Protein AF-A0A0C3DSM1-F1 (afdb_monomer)

pLDDT: mean 72.55, std 20.5, range [26.92, 94.56]

Foldseek 3Di:
DWDFADAAKWWKAQPVDPPQTWWFDDPPPDPDPPPDDPDDQTFTWRAGPPPDQQGGIWHQDPVQQIGRPHPDDDQDADDDDWFDTRHHPDWHWTWDWAQDPSGIWIFIATPVPRWTFFFPDRDGPTTTTTGHFPPDSDTDSRRTMDIGHDDDD

Structure (mmCIF, N/CA/C/O backbone):
data_AF-A0A0C3DSM1-F1
#
_entry.id   AF-A0A0C3DSM1-F1
#
loop_
_atom_site.group_PDB
_atom_site.id
_atom_site.type_symbol
_atom_site.label_atom_id
_atom_site.label_alt_id
_atom_site.label_comp_id
_atom_site.label_asym_id
_atom_site.label_entity_id
_atom_site.label_seq_id
_atom_site.pdbx_PDB_ins_code
_atom_site.Cartn_x
_atom_site.Cartn_y
_atom_site.Cartn_z
_atom_site.occupancy
_atom_site.B_iso_or_equiv
_atom_site.auth_seq_id
_atom_site.auth_comp_id
_atom_site.auth_asym_id
_atom_site.auth_atom_id
_atom_site.pdbx_PDB_model_num
ATOM 1 N N . MET A 1 1 ? -4.080 -7.832 -15.103 1.00 55.09 1 MET A N 1
ATOM 2 C CA . MET A 1 1 ? -5.014 -8.816 -14.512 1.00 55.09 1 MET A CA 1
ATOM 3 C C . MET A 1 1 ? -5.301 -8.350 -13.092 1.00 55.09 1 MET A C 1
ATOM 5 O O . MET A 1 1 ? -4.346 -7.994 -12.408 1.00 55.09 1 MET A O 1
ATOM 9 N N . GLN A 1 2 ? -6.568 -8.235 -12.684 1.00 61.62 2 GLN A N 1
ATOM 10 C CA . GLN A 1 2 ? -6.896 -8.003 -11.272 1.00 61.62 2 GLN A CA 1
ATOM 11 C C . GLN A 1 2 ? -6.563 -9.291 -10.521 1.00 61.62 2 GLN A C 1
ATOM 13 O O . GLN A 1 2 ? -6.931 -10.370 -10.981 1.00 61.62 2 GLN A O 1
ATOM 18 N N . VAL A 1 3 ? -5.797 -9.172 -9.446 1.00 61.06 3 VAL A N 1
ATOM 19 C CA . VAL A 1 3 ? -5.422 -10.299 -8.593 1.00 61.06 3 VAL A CA 1
ATOM 20 C C . VAL A 1 3 ? -5.826 -9.898 -7.190 1.00 61.06 3 VAL A C 1
ATOM 22 O O . VAL A 1 3 ? -5.668 -8.734 -6.825 1.00 61.06 3 VAL A O 1
ATOM 25 N N . ASP A 1 4 ? -6.370 -10.832 -6.426 1.00 65.50 4 ASP A N 1
ATOM 26 C CA . ASP A 1 4 ? -6.671 -10.558 -5.031 1.00 65.50 4 ASP A CA 1
ATOM 27 C C . ASP A 1 4 ? -5.363 -10.374 -4.250 1.00 65.50 4 ASP A C 1
ATOM 29 O O . ASP A 1 4 ? -4.338 -11.004 -4.531 1.00 65.50 4 ASP A O 1
ATOM 33 N N . ILE A 1 5 ? -5.385 -9.449 -3.292 1.00 67.12 5 ILE A N 1
ATOM 34 C CA . ILE A 1 5 ? -4.303 -9.277 -2.318 1.00 67.12 5 ILE A CA 1
ATOM 35 C C . ILE A 1 5 ? -4.073 -10.634 -1.619 1.00 67.12 5 ILE A C 1
ATOM 37 O O . ILE A 1 5 ? -5.056 -11.340 -1.382 1.00 67.12 5 ILE A O 1
ATOM 41 N N . PRO A 1 6 ? -2.818 -11.030 -1.312 1.00 69.50 6 PRO A N 1
ATOM 42 C CA . PRO A 1 6 ? -2.543 -12.322 -0.689 1.00 69.50 6 PRO A CA 1
ATOM 43 C C . PRO A 1 6 ? -3.438 -12.596 0.524 1.00 69.50 6 PRO A C 1
ATOM 45 O O . PRO A 1 6 ? -3.625 -11.729 1.375 1.00 69.50 6 PRO A O 1
ATOM 48 N N . SER A 1 7 ? -3.973 -13.815 0.604 1.00 69.25 7 SER A N 1
ATOM 49 C CA . SER A 1 7 ? -4.697 -14.291 1.782 1.00 69.25 7 SER A CA 1
ATOM 50 C C . SER A 1 7 ? -3.709 -14.598 2.908 1.00 69.25 7 SER A C 1
ATOM 52 O O . SER A 1 7 ? -2.764 -15.357 2.689 1.00 69.25 7 SER A O 1
ATOM 54 N N . GLY A 1 8 ? -3.950 -14.060 4.103 1.00 76.75 8 GLY A N 1
ATOM 55 C CA . GLY A 1 8 ? -3.058 -14.189 5.259 1.00 76.75 8 GLY A CA 1
ATOM 56 C C . GLY A 1 8 ? -2.227 -12.926 5.512 1.00 76.75 8 GLY A C 1
ATOM 57 O O . GLY A 1 8 ? -2.413 -11.924 4.821 1.00 76.75 8 GLY A O 1
ATOM 58 N N . PRO A 1 9 ? -1.341 -12.944 6.517 1.00 82.38 9 PRO A N 1
ATOM 59 C CA . PRO A 1 9 ? -0.557 -11.778 6.885 1.00 82.38 9 PRO A CA 1
ATOM 60 C C . PRO A 1 9 ? 0.619 -11.547 5.930 1.00 82.38 9 PRO A C 1
ATOM 62 O O . PRO A 1 9 ? 1.314 -12.468 5.498 1.00 82.38 9 PRO A O 1
ATOM 65 N N . PHE A 1 10 ? 0.870 -10.284 5.614 1.00 87.31 10 PHE A N 1
ATOM 66 C CA . PHE A 1 10 ? 1.954 -9.856 4.739 1.00 87.31 10 PHE A CA 1
ATOM 67 C C . PHE A 1 10 ? 2.513 -8.498 5.161 1.00 87.31 10 PHE A C 1
ATOM 69 O O . PHE A 1 10 ? 1.887 -7.719 5.877 1.00 87.31 10 PHE A O 1
ATOM 76 N N . VAL A 1 11 ? 3.710 -8.187 4.677 1.00 90.81 11 VAL A N 1
ATOM 77 C CA . VAL A 1 11 ? 4.314 -6.856 4.766 1.00 90.81 11 VAL A CA 1
ATOM 78 C C . VAL A 1 11 ? 4.179 -6.158 3.419 1.00 90.81 11 VAL A C 1
ATOM 80 O O . VAL A 1 11 ? 4.426 -6.755 2.370 1.00 90.81 11 VAL A O 1
ATOM 83 N N . ILE A 1 12 ? 3.828 -4.874 3.447 1.00 92.50 12 ILE A N 1
ATOM 84 C CA . ILE A 1 12 ? 3.782 -4.024 2.255 1.00 92.50 12 ILE A CA 1
ATOM 85 C C . ILE A 1 12 ? 5.054 -3.175 2.206 1.00 92.50 12 ILE A C 1
ATOM 87 O O . ILE A 1 12 ? 5.382 -2.493 3.177 1.00 92.50 12 ILE A O 1
ATOM 91 N N . THR A 1 13 ? 5.759 -3.154 1.073 1.00 94.38 13 THR A N 1
ATOM 92 C CA . THR A 1 13 ? 6.925 -2.269 0.867 1.00 94.38 13 THR A CA 1
ATOM 93 C C . THR A 1 13 ? 6.793 -1.464 -0.426 1.00 94.38 13 THR A C 1
ATOM 95 O O . THR A 1 13 ? 6.088 -1.894 -1.342 1.00 94.38 13 THR A O 1
ATOM 98 N N . PRO A 1 14 ? 7.465 -0.306 -0.565 1.00 94.56 14 PRO A N 1
ATOM 99 C CA . PRO A 1 14 ? 7.575 0.361 -1.860 1.00 94.56 14 PRO A CA 1
ATOM 100 C C . PRO A 1 14 ? 8.253 -0.552 -2.893 1.00 94.56 14 PRO A C 1
ATOM 102 O O . PRO A 1 14 ? 9.208 -1.252 -2.578 1.00 94.56 14 PRO A O 1
ATOM 105 N N . ALA A 1 15 ? 7.854 -0.502 -4.165 1.00 91.06 15 ALA A N 1
ATOM 106 C CA . ALA A 1 15 ? 8.353 -1.437 -5.186 1.00 91.06 15 ALA A CA 1
ATOM 107 C C . ALA A 1 15 ? 9.883 -1.485 -5.362 1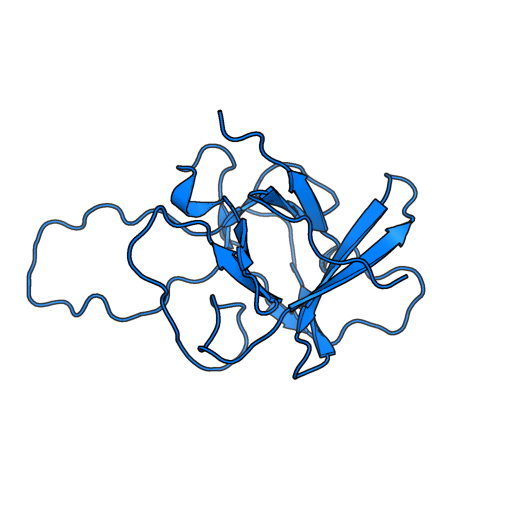.00 91.06 15 ALA A C 1
ATOM 109 O O . ALA A 1 15 ? 10.403 -2.480 -5.878 1.00 91.06 15 ALA A O 1
ATOM 110 N N . ARG A 1 16 ? 10.588 -0.405 -4.996 1.00 86.19 16 ARG A N 1
ATOM 111 C CA . ARG A 1 16 ? 12.037 -0.233 -5.192 1.00 86.19 16 ARG A CA 1
ATOM 112 C C . ARG A 1 16 ? 12.883 -0.560 -3.961 1.00 86.19 16 ARG A C 1
ATOM 114 O O . ARG A 1 16 ? 14.097 -0.661 -4.106 1.00 86.19 16 ARG A O 1
ATOM 121 N N . VAL A 1 17 ? 12.277 -0.704 -2.783 1.00 87.38 17 VAL A N 1
ATOM 122 C CA . VAL A 1 17 ? 12.991 -0.948 -1.522 1.00 87.38 17 VAL A CA 1
ATOM 123 C C . VAL A 1 17 ? 12.226 -1.946 -0.654 1.00 87.38 17 VAL A C 1
ATOM 125 O O . VAL A 1 17 ? 11.000 -1.956 -0.628 1.00 87.38 17 VAL A O 1
ATOM 128 N N . ASN A 1 18 ? 12.947 -2.778 0.093 1.00 85.50 18 ASN A N 1
ATOM 129 C CA . ASN A 1 18 ? 12.331 -3.724 1.035 1.00 85.50 18 ASN A CA 1
ATOM 130 C C . ASN A 1 18 ? 12.202 -3.146 2.458 1.00 85.50 18 ASN A C 1
ATOM 132 O O . ASN A 1 18 ? 11.634 -3.785 3.335 1.00 85.50 18 ASN A O 1
ATOM 136 N N . ASN A 1 19 ? 12.751 -1.952 2.690 1.00 86.56 19 ASN A N 1
ATOM 137 C CA . ASN A 1 19 ? 12.716 -1.211 3.948 1.00 86.56 19 ASN A CA 1
ATOM 138 C C . ASN A 1 19 ? 12.917 0.285 3.612 1.00 86.56 19 ASN A C 1
ATOM 140 O O . ASN A 1 19 ? 13.828 0.565 2.822 1.00 86.56 19 ASN A O 1
ATOM 144 N N . PRO A 1 20 ? 12.121 1.235 4.139 1.00 92.69 20 PRO A N 1
ATOM 145 C CA . PRO A 1 20 ? 11.010 1.085 5.091 1.00 92.69 20 PRO A CA 1
ATOM 146 C C . PRO A 1 20 ? 9.785 0.342 4.543 1.00 92.69 20 PRO A C 1
ATOM 148 O O . PRO A 1 20 ? 9.640 0.144 3.336 1.00 92.69 20 PRO A O 1
ATOM 151 N N . VAL A 1 21 ? 8.917 -0.094 5.455 1.00 93.31 21 VAL A N 1
ATOM 152 C CA . VAL A 1 21 ? 7.678 -0.838 5.178 1.00 93.31 21 VAL A CA 1
ATOM 153 C C . VAL A 1 21 ? 6.468 0.043 5.458 1.00 93.31 21 VAL A C 1
ATOM 155 O O . VAL A 1 21 ? 6.549 0.960 6.268 1.00 93.31 21 VAL A O 1
ATOM 158 N N . VAL A 1 22 ? 5.333 -0.215 4.819 1.00 90.44 22 VAL A N 1
ATOM 159 C CA . VAL A 1 22 ? 4.099 0.510 5.128 1.00 90.44 22 VAL A CA 1
ATOM 160 C C . VAL A 1 22 ? 3.521 -0.035 6.431 1.00 90.44 22 VAL A C 1
ATOM 1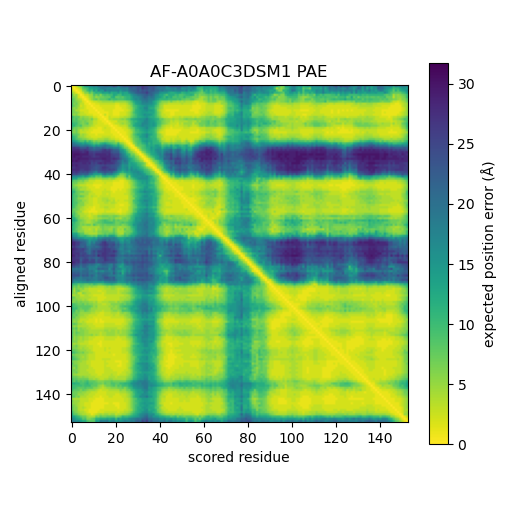62 O O . VAL A 1 22 ? 3.323 -1.238 6.576 1.00 90.44 22 VAL A O 1
ATOM 165 N N . GLY A 1 23 ? 3.255 0.845 7.388 1.00 87.38 23 GLY A N 1
ATOM 166 C CA . GLY A 1 23 ? 2.778 0.479 8.714 1.00 87.38 23 GLY A CA 1
ATOM 167 C C . GLY A 1 23 ? 2.442 1.710 9.546 1.00 87.38 23 GLY A C 1
ATOM 168 O O . GLY A 1 23 ? 2.021 2.739 9.018 1.00 87.38 23 GLY A O 1
ATOM 169 N N . MET A 1 24 ? 2.617 1.613 10.861 1.00 81.31 24 MET A N 1
ATOM 170 C CA . MET A 1 24 ? 2.275 2.665 11.819 1.00 81.31 24 MET A CA 1
ATOM 171 C C . MET A 1 24 ? 3.348 2.789 12.900 1.00 81.31 24 MET A C 1
ATOM 173 O O . MET A 1 24 ? 3.991 1.817 13.279 1.00 81.31 24 MET A O 1
ATOM 177 N N . THR A 1 25 ? 3.553 3.982 13.457 1.00 76.81 25 THR A N 1
ATOM 178 C CA . THR A 1 25 ? 4.466 4.105 14.604 1.00 76.81 25 THR A CA 1
ATOM 179 C C . THR A 1 25 ? 3.835 3.483 15.854 1.00 76.81 25 THR A C 1
ATOM 181 O O . THR A 1 25 ? 2.690 3.838 16.183 1.00 76.81 25 THR A O 1
ATOM 184 N N . PRO A 1 26 ? 4.568 2.632 16.605 1.00 65.75 26 PRO A N 1
ATOM 185 C CA . PRO A 1 26 ? 4.103 2.043 17.850 1.00 65.75 26 PRO A CA 1
ATOM 186 C C . PRO A 1 26 ? 3.500 3.088 18.780 1.00 65.75 26 PRO A C 1
ATOM 188 O O . PRO A 1 26 ? 3.958 4.231 18.876 1.00 65.75 26 PRO A O 1
ATOM 191 N N . LEU A 1 27 ? 2.445 2.708 19.494 1.00 60.22 27 LEU A N 1
ATOM 192 C CA . LEU A 1 27 ? 2.072 3.432 20.699 1.00 60.22 27 LEU A CA 1
ATOM 193 C C . LEU A 1 27 ? 3.197 3.195 21.709 1.00 60.22 27 LEU A C 1
ATOM 195 O O . LEU A 1 27 ? 3.232 2.168 22.381 1.00 60.22 27 LEU A O 1
ATOM 199 N N . LEU A 1 28 ? 4.137 4.139 21.818 1.00 47.44 28 LEU A N 1
ATOM 200 C CA . LEU A 1 28 ? 4.844 4.295 23.083 1.00 47.44 28 LEU A CA 1
ATOM 201 C C . LEU A 1 28 ? 3.732 4.487 24.112 1.00 47.44 28 LEU A C 1
ATOM 203 O O . LEU A 1 28 ? 2.904 5.378 23.922 1.00 47.44 28 LEU A O 1
ATOM 207 N N . ARG A 1 29 ? 3.652 3.627 25.135 1.00 42.28 29 ARG A N 1
ATOM 208 C CA . ARG A 1 29 ? 2.763 3.868 26.276 1.00 42.28 29 ARG A CA 1
ATOM 209 C C . ARG A 1 29 ? 3.145 5.235 26.841 1.00 42.28 29 ARG A C 1
ATOM 211 O O . ARG A 1 29 ? 4.079 5.342 27.634 1.00 42.28 29 ARG A O 1
ATOM 218 N N . ALA A 1 30 ? 2.469 6.288 26.388 1.00 37.03 30 ALA A N 1
ATOM 219 C CA . ALA A 1 30 ? 2.491 7.567 27.055 1.00 37.03 30 ALA A CA 1
ATOM 220 C C . ALA A 1 30 ? 2.030 7.263 28.478 1.00 37.03 30 ALA A C 1
ATOM 222 O O . ALA A 1 30 ? 1.044 6.548 28.677 1.00 37.03 30 ALA A O 1
ATOM 223 N N . ARG A 1 31 ? 2.824 7.695 29.462 1.00 35.12 31 ARG A N 1
ATOM 224 C CA . ARG A 1 31 ? 2.472 7.578 30.877 1.00 35.12 31 ARG A CA 1
ATOM 225 C C . ARG A 1 31 ? 1.009 7.977 31.033 1.00 35.12 31 ARG A C 1
ATOM 227 O O . ARG A 1 31 ? 0.616 9.004 30.489 1.00 35.12 31 ARG A O 1
ATOM 234 N N . GLN A 1 32 ? 0.245 7.135 31.724 1.00 34.53 32 GLN A N 1
ATOM 235 C CA . GLN A 1 32 ? -1.154 7.354 32.074 1.00 34.53 32 GLN A CA 1
ATOM 236 C C . GLN A 1 32 ? -1.370 8.796 32.555 1.00 34.53 32 GLN A C 1
ATOM 238 O O . GLN A 1 32 ? -1.143 9.099 33.718 1.00 34.53 32 GLN A O 1
ATOM 243 N N . ASN A 1 33 ? -1.818 9.667 31.659 1.00 34.19 33 ASN A N 1
ATOM 244 C CA . ASN A 1 33 ? -2.618 10.826 32.005 1.00 34.19 33 ASN A CA 1
ATOM 245 C C . ASN A 1 33 ? -3.976 10.522 31.386 1.00 34.19 33 ASN A C 1
ATOM 247 O O . ASN A 1 33 ? -4.166 10.631 30.178 1.00 34.19 33 ASN A O 1
ATOM 251 N N . SER A 1 34 ? -4.876 10.033 32.230 1.00 39.22 34 SER A N 1
ATOM 252 C CA . SER A 1 34 ? -6.205 9.492 31.929 1.00 39.22 34 SER A CA 1
ATOM 253 C C . SER A 1 34 ? -7.203 10.487 31.317 1.00 39.22 34 SER A C 1
ATOM 255 O O . SER A 1 34 ? -8.367 10.136 31.172 1.00 39.22 34 SER A O 1
ATOM 257 N N . ASP A 1 35 ? -6.758 11.682 30.922 1.00 38.97 35 ASP A N 1
ATOM 258 C CA . ASP A 1 35 ? -7.617 12.769 30.435 1.00 38.97 35 ASP A CA 1
ATOM 259 C C . ASP A 1 35 ? -7.346 13.163 28.974 1.00 38.97 35 ASP A C 1
ATOM 261 O O . ASP A 1 35 ? -7.984 14.075 28.450 1.00 38.97 35 ASP A O 1
ATOM 265 N N . GLN A 1 36 ? -6.421 12.489 28.281 1.00 34.75 36 GLN A N 1
ATOM 266 C CA . GLN A 1 36 ? -6.349 12.597 26.825 1.00 34.75 36 GLN A CA 1
ATOM 267 C C . GLN A 1 36 ? -7.230 11.512 26.210 1.00 34.75 36 GLN A C 1
ATOM 269 O O . GLN A 1 36 ? -6.924 10.329 26.385 1.00 34.75 36 GLN A O 1
ATOM 274 N N . PRO A 1 37 ? -8.304 11.865 25.478 1.00 34.59 37 PRO A N 1
ATOM 275 C CA . PRO A 1 37 ? -8.982 10.867 24.674 1.00 34.59 37 PRO A CA 1
ATOM 276 C C . PRO A 1 37 ? -7.931 10.249 23.744 1.00 34.59 37 PRO A C 1
ATOM 278 O O . PRO A 1 37 ? -7.164 10.976 23.110 1.00 34.59 37 PRO A O 1
ATOM 281 N N . LEU A 1 38 ? -7.885 8.916 23.658 1.00 40.50 38 LEU A N 1
ATOM 282 C CA . LEU A 1 38 ? -7.063 8.139 22.710 1.00 40.50 38 LEU A CA 1
ATOM 283 C C . LEU A 1 38 ? -7.490 8.383 21.237 1.00 40.50 38 LEU A C 1
ATOM 285 O O . LEU A 1 38 ? -7.360 7.520 20.376 1.00 40.50 38 LEU A O 1
ATOM 289 N N . ALA A 1 39 ? -8.029 9.565 20.946 1.00 36.44 39 ALA A N 1
ATOM 290 C CA . ALA A 1 39 ? -8.744 9.937 19.746 1.00 36.44 39 ALA A CA 1
ATOM 291 C C . ALA A 1 39 ? -7.839 10.739 18.809 1.00 36.44 39 ALA A C 1
ATOM 293 O O . ALA A 1 39 ? -7.751 11.960 18.903 1.00 36.44 39 ALA A O 1
ATOM 294 N N . GLN A 1 40 ? -7.186 10.028 17.893 1.00 40.91 40 GLN A N 1
ATOM 295 C CA . GLN A 1 40 ? -6.937 10.458 16.514 1.00 40.91 40 GLN A CA 1
ATOM 296 C C . GLN A 1 40 ? -6.291 9.284 15.775 1.00 40.91 40 GLN A C 1
ATOM 298 O O . GLN A 1 40 ? -5.225 8.815 16.177 1.00 40.91 40 GLN A O 1
ATOM 303 N N . GLY A 1 41 ? -6.947 8.795 14.716 1.00 50.47 41 GLY A N 1
ATOM 304 C CA . GLY A 1 41 ? -6.433 7.718 13.871 1.00 50.47 41 GLY A CA 1
ATOM 305 C C . GLY A 1 41 ? -4.987 8.001 13.473 1.00 50.47 41 GLY A C 1
ATOM 306 O O . GLY A 1 41 ? -4.675 9.037 12.879 1.00 50.47 41 GLY A O 1
ATOM 307 N N . LYS A 1 42 ? -4.074 7.116 13.872 1.00 58.12 42 LYS A N 1
ATOM 308 C CA 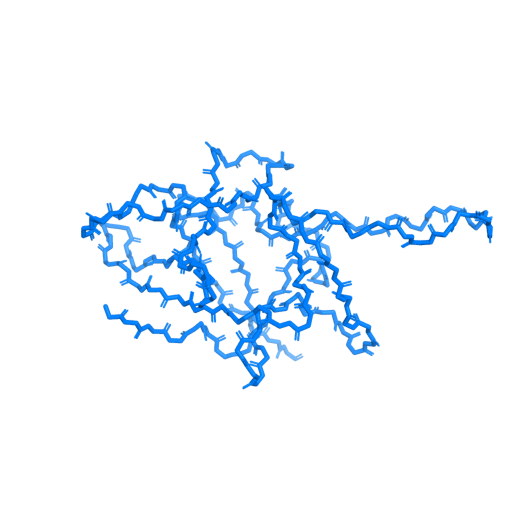. LYS A 1 42 ? -2.658 7.276 13.548 1.00 58.12 42 LYS A CA 1
ATOM 309 C C . LYS A 1 42 ? -2.476 7.112 12.035 1.00 58.12 42 LYS A C 1
ATOM 311 O O . LYS A 1 42 ? -3.067 6.202 11.456 1.00 58.12 42 LYS A O 1
ATOM 316 N N . PRO A 1 43 ? -1.682 7.973 11.384 1.00 68.38 43 PRO A N 1
ATOM 317 C CA . PRO A 1 43 ? -1.484 7.874 9.948 1.00 68.38 43 PRO A CA 1
ATOM 318 C C . PRO A 1 43 ? -0.719 6.596 9.599 1.00 68.38 43 PRO A C 1
ATOM 320 O O . PRO A 1 43 ? 0.241 6.231 10.286 1.00 68.38 43 PRO A O 1
ATOM 323 N N . VAL A 1 44 ? -1.122 5.952 8.503 1.00 80.19 44 VAL A N 1
ATOM 324 C CA . VAL A 1 44 ? -0.291 4.945 7.842 1.00 80.19 44 VAL A CA 1
ATOM 325 C C . VAL A 1 44 ? 0.913 5.658 7.237 1.00 80.19 44 VAL A C 1
ATOM 327 O O . VAL A 1 44 ? 0.772 6.705 6.604 1.00 80.19 44 VAL A O 1
ATOM 330 N N . GLN A 1 45 ? 2.105 5.110 7.435 1.00 88.38 45 GLN A N 1
ATOM 331 C CA . GLN A 1 45 ? 3.348 5.686 6.937 1.00 88.38 45 GLN A CA 1
ATOM 332 C C . GLN A 1 45 ? 4.420 4.628 6.713 1.00 88.38 45 GLN A C 1
ATOM 334 O O . GLN A 1 45 ? 4.289 3.482 7.139 1.00 88.38 45 GLN A O 1
ATOM 339 N N . LEU A 1 46 ? 5.502 5.027 6.058 1.00 90.69 46 LEU A N 1
ATOM 340 C CA . LEU A 1 46 ? 6.717 4.241 5.982 1.00 90.69 46 LEU A CA 1
ATOM 341 C C . LEU A 1 46 ? 7.384 4.191 7.359 1.00 90.69 46 LEU A C 1
ATOM 343 O O . LEU A 1 46 ? 7.722 5.221 7.937 1.00 90.69 46 LEU A O 1
ATOM 347 N N . VAL A 1 47 ? 7.552 2.990 7.897 1.00 90.12 47 VAL A N 1
ATOM 348 C CA . VAL A 1 47 ? 8.171 2.722 9.195 1.00 90.12 47 VAL A CA 1
ATOM 349 C C . VAL A 1 47 ? 9.336 1.746 9.044 1.00 90.12 47 VAL A C 1
ATOM 351 O O . VAL A 1 47 ? 9.365 0.967 8.087 1.00 90.12 47 VAL A O 1
ATOM 354 N N . PRO A 1 48 ? 10.294 1.741 9.983 1.00 91.94 48 PRO A N 1
ATOM 355 C CA . PRO A 1 48 ? 11.346 0.739 10.006 1.00 91.94 48 PRO A CA 1
ATOM 356 C C . PRO A 1 48 ? 10.797 -0.691 9.995 1.00 91.94 48 PRO A C 1
ATOM 358 O O . PRO A 1 48 ? 9.957 -1.073 10.811 1.00 91.94 48 PRO A O 1
ATOM 361 N N . GLY A 1 49 ? 11.351 -1.531 9.126 1.00 87.12 49 GLY A N 1
ATOM 362 C CA . GLY A 1 49 ? 11.039 -2.957 9.024 1.00 87.12 49 GLY A CA 1
ATOM 363 C C . GLY A 1 49 ? 11.496 -3.800 10.219 1.00 87.12 49 GLY A C 1
ATOM 364 O O . GLY A 1 49 ? 11.434 -5.020 10.146 1.00 87.12 49 GLY A O 1
ATOM 365 N N . ASN A 1 50 ? 11.965 -3.189 11.313 1.00 88.38 50 ASN A N 1
ATOM 366 C CA . ASN A 1 50 ? 12.221 -3.828 12.610 1.00 88.38 50 ASN A CA 1
ATOM 367 C C . ASN A 1 50 ? 11.204 -3.415 13.694 1.00 88.38 50 ASN A C 1
ATOM 369 O O . ASN A 1 50 ? 11.339 -3.832 14.842 1.00 88.38 50 ASN A O 1
ATOM 373 N N . TYR A 1 51 ? 10.198 -2.602 13.353 1.00 84.00 51 TYR A N 1
ATOM 374 C CA . TYR A 1 51 ? 9.103 -2.284 14.268 1.00 84.00 51 TYR A CA 1
ATOM 375 C C . TYR A 1 51 ? 8.274 -3.532 14.605 1.00 84.00 51 TYR A C 1
ATOM 377 O O . TYR A 1 51 ? 8.255 -4.468 13.807 1.00 84.00 51 TYR A O 1
ATOM 385 N N . PRO A 1 52 ? 7.584 -3.569 15.760 1.00 79.94 52 PRO A N 1
ATOM 386 C CA . PRO A 1 52 ? 6.761 -4.708 16.152 1.00 79.94 52 PRO A CA 1
ATOM 387 C C . PRO A 1 52 ? 5.752 -5.121 15.079 1.00 79.94 52 PRO A C 1
ATOM 389 O O . PRO A 1 52 ? 5.179 -4.276 14.393 1.00 79.94 52 PRO A O 1
ATOM 392 N N . GLU A 1 53 ? 5.484 -6.417 14.973 1.00 79.06 53 GLU A N 1
ATOM 393 C CA . GLU A 1 53 ? 4.628 -7.003 13.934 1.00 79.06 53 GLU A CA 1
ATOM 394 C C . GLU A 1 53 ? 3.236 -6.376 13.845 1.00 79.06 53 GLU A C 1
ATOM 396 O O . GLU A 1 53 ? 2.815 -5.994 12.756 1.00 79.06 53 GLU A O 1
ATOM 401 N N . TYR A 1 54 ? 2.589 -6.128 14.986 1.00 74.06 54 TYR A N 1
ATOM 402 C CA . TYR A 1 54 ? 1.269 -5.486 15.065 1.00 74.06 54 TYR A CA 1
ATOM 403 C C . TYR A 1 54 ? 1.214 -4.068 1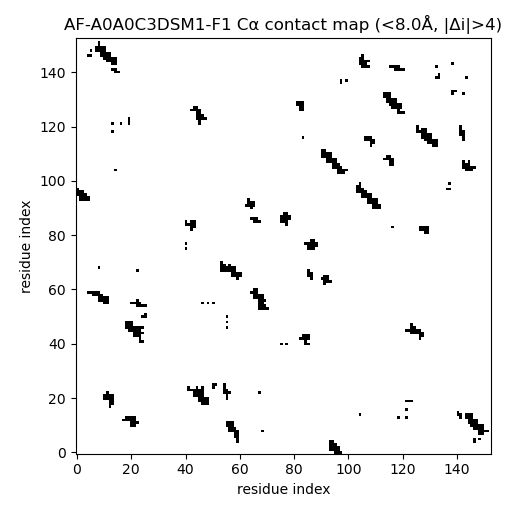4.469 1.00 74.06 54 TYR A C 1
ATOM 405 O O . TYR A 1 54 ? 0.145 -3.474 14.383 1.00 74.06 54 TYR A O 1
ATOM 413 N N . THR A 1 55 ? 2.362 -3.485 14.114 1.00 76.31 55 THR A N 1
ATOM 414 C CA . THR A 1 55 ? 2.449 -2.167 13.479 1.00 76.31 55 THR A CA 1
ATOM 415 C C . THR A 1 55 ? 2.719 -2.208 11.978 1.00 76.31 55 THR A C 1
ATOM 417 O O . THR A 1 55 ? 2.698 -1.159 11.338 1.00 76.31 55 THR A O 1
ATOM 420 N N . ARG A 1 56 ? 3.006 -3.384 11.412 1.00 83.62 56 ARG A N 1
ATOM 421 C CA . ARG A 1 56 ? 3.527 -3.536 10.040 1.00 83.62 56 ARG A CA 1
ATOM 422 C C . ARG A 1 56 ? 2.977 -4.739 9.273 1.00 83.62 56 ARG A C 1
ATOM 424 O O . ARG A 1 56 ? 3.204 -4.819 8.069 1.00 83.62 56 ARG A O 1
ATOM 431 N N . LEU A 1 57 ? 2.348 -5.691 9.962 1.00 83.56 57 LEU A N 1
ATOM 432 C CA . LEU A 1 57 ? 1.683 -6.821 9.330 1.00 83.56 57 LEU A CA 1
ATOM 433 C C . LEU A 1 57 ? 0.292 -6.390 8.896 1.00 83.56 57 LEU A C 1
ATOM 435 O O . LEU A 1 57 ? -0.465 -5.825 9.678 1.00 83.56 57 LEU A O 1
ATOM 439 N N . TRP A 1 58 ? -0.020 -6.670 7.646 1.00 84.06 58 TRP A N 1
ATOM 440 C CA . TRP A 1 58 ? -1.290 -6.393 7.005 1.00 84.06 58 TRP A CA 1
ATOM 441 C C . TRP A 1 58 ? -1.984 -7.699 6.689 1.00 84.06 58 TRP A C 1
ATOM 443 O O . TRP A 1 58 ? -1.326 -8.683 6.375 1.00 84.06 58 TRP A O 1
ATOM 453 N N . GLU A 1 59 ? -3.301 -7.690 6.736 1.00 77.88 59 GLU A N 1
ATOM 454 C CA . GLU A 1 59 ? -4.144 -8.792 6.310 1.00 77.88 59 GLU A CA 1
ATOM 455 C C . GLU A 1 59 ? -5.309 -8.249 5.485 1.00 77.88 59 GLU A C 1
ATOM 457 O O . GLU A 1 59 ? -5.760 -7.115 5.668 1.00 77.88 59 GLU A O 1
ATOM 462 N N . LEU A 1 60 ? -5.786 -9.060 4.545 1.00 72.12 60 LEU A N 1
ATOM 463 C CA . LEU A 1 60 ? -7.052 -8.803 3.879 1.00 72.12 60 LEU A CA 1
ATOM 464 C C . LEU A 1 60 ? -8.138 -9.565 4.634 1.00 72.12 60 LEU A C 1
ATOM 466 O O . LEU A 1 60 ? -8.079 -10.792 4.744 1.00 72.12 60 LEU A O 1
ATOM 470 N N . THR A 1 61 ? -9.124 -8.849 5.157 1.00 69.94 61 THR A N 1
ATOM 471 C CA . THR A 1 61 ? -10.289 -9.462 5.796 1.00 69.94 61 THR A CA 1
ATOM 472 C C . THR A 1 61 ? -11.178 -10.144 4.753 1.00 69.94 61 THR A C 1
ATOM 474 O O . THR A 1 61 ? -11.069 -9.926 3.544 1.00 69.94 61 THR A O 1
ATOM 477 N N . THR A 1 62 ? -12.094 -10.993 5.221 1.00 65.31 62 THR A N 1
ATOM 478 C CA . THR A 1 62 ? -13.006 -11.763 4.355 1.00 65.31 62 THR A CA 1
ATOM 479 C C . THR A 1 62 ? -13.941 -10.898 3.505 1.00 65.31 62 THR A C 1
ATOM 481 O O . THR A 1 62 ? -14.398 -11.352 2.460 1.00 65.31 62 THR A O 1
ATOM 484 N N . ASP A 1 63 ? -14.199 -9.656 3.917 1.00 63.41 63 ASP A N 1
ATOM 485 C CA . ASP A 1 63 ? -14.987 -8.661 3.183 1.00 63.41 63 ASP A CA 1
ATOM 486 C C . ASP A 1 63 ? -14.150 -7.800 2.212 1.00 63.41 63 ASP A C 1
ATOM 488 O O . ASP A 1 63 ? -14.684 -6.900 1.572 1.00 63.41 63 ASP A O 1
ATOM 492 N N . GLY A 1 64 ? -12.850 -8.081 2.053 1.00 64.50 64 GLY A N 1
ATOM 493 C CA . GLY A 1 64 ? -11.972 -7.329 1.152 1.00 64.50 64 GLY A CA 1
ATOM 494 C C . GLY A 1 64 ? -11.460 -6.006 1.729 1.00 64.50 64 GLY A C 1
ATOM 495 O O . GLY A 1 64 ? -10.938 -5.170 0.981 1.00 64.50 64 GLY A O 1
ATOM 496 N N . THR A 1 65 ? -11.584 -5.801 3.040 1.00 71.19 65 THR A N 1
ATOM 497 C CA . THR A 1 65 ? -10.965 -4.666 3.727 1.00 71.19 65 THR A CA 1
ATOM 498 C C . THR A 1 65 ? -9.484 -4.953 3.973 1.00 71.19 65 THR A C 1
ATOM 500 O O . THR A 1 65 ? -9.089 -6.020 4.439 1.00 71.19 65 THR A O 1
ATOM 503 N N . LEU A 1 66 ? -8.627 -3.988 3.640 1.00 70.88 66 LEU A N 1
ATOM 504 C CA . LEU A 1 66 ? -7.207 -4.056 3.962 1.00 70.88 66 LEU A CA 1
ATOM 505 C C . LEU A 1 66 ? -7.016 -3.562 5.399 1.00 70.88 66 LEU A C 1
ATOM 507 O O . LEU A 1 66 ? -7.176 -2.370 5.672 1.00 70.88 66 LEU A O 1
ATOM 511 N N . ALA A 1 67 ? -6.678 -4.474 6.302 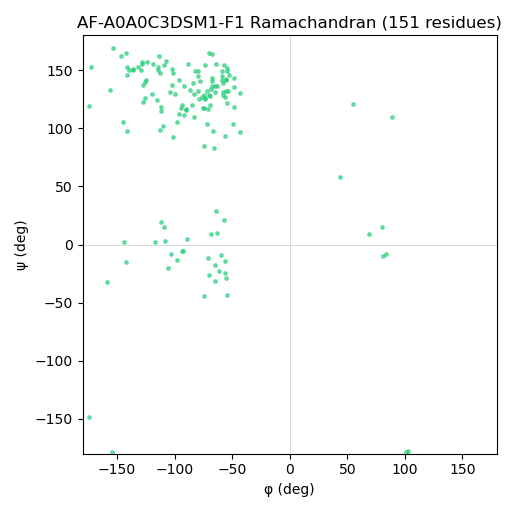1.00 67.12 67 ALA A N 1
ATOM 512 C CA . ALA A 1 67 ? -6.517 -4.206 7.721 1.00 67.12 67 ALA A CA 1
ATOM 513 C C . ALA A 1 67 ? -5.062 -4.404 8.149 1.00 67.12 67 ALA A C 1
ATOM 515 O O . ALA A 1 67 ? -4.325 -5.213 7.586 1.00 67.12 67 ALA A O 1
ATOM 516 N N . LEU A 1 68 ? -4.631 -3.663 9.166 1.00 65.38 68 LEU A N 1
ATOM 517 C CA . LEU A 1 68 ? -3.401 -3.998 9.869 1.00 65.38 68 LEU A CA 1
ATOM 518 C C . LEU A 1 68 ? -3.726 -5.149 10.825 1.00 65.38 68 LEU A C 1
ATOM 520 O O . LEU A 1 68 ? -4.642 -5.014 11.634 1.00 65.38 68 LEU A O 1
ATOM 524 N N . SER A 1 69 ? -2.981 -6.251 10.729 1.00 57.69 69 SER A N 1
ATOM 525 C CA . SER A 1 69 ? -3.111 -7.435 11.580 1.00 57.69 69 SER A CA 1
ATOM 526 C C . SER A 1 69 ? -2.719 -7.070 13.013 1.00 57.69 69 SER A C 1
ATOM 528 O O . SER A 1 69 ? -1.587 -7.266 13.465 1.00 57.69 69 SER A O 1
ATOM 530 N N . TYR A 1 70 ? -3.666 -6.500 13.745 1.00 53.47 70 TYR A N 1
ATOM 531 C CA . TYR A 1 70 ? -3.587 -6.339 15.182 1.00 53.47 70 TYR A CA 1
ATOM 532 C C . TYR A 1 70 ? -4.080 -7.648 15.788 1.00 53.47 70 TYR A C 1
ATOM 534 O O . TYR A 1 70 ? -5.216 -8.037 15.535 1.00 53.47 70 TYR A O 1
ATOM 542 N N . MET A 1 71 ? -3.251 -8.346 16.570 1.00 35.62 71 MET A N 1
ATOM 543 C CA . MET A 1 71 ? -3.707 -9.522 17.317 1.00 35.62 71 MET A CA 1
ATOM 544 C C . MET A 1 71 ? -5.002 -9.189 18.089 1.00 35.62 71 MET A C 1
ATOM 546 O O . MET A 1 71 ? -4.957 -8.524 19.118 1.00 35.62 71 MET A O 1
ATOM 550 N N . HIS A 1 72 ? -6.139 -9.657 17.570 1.00 33.84 72 HIS A N 1
ATOM 551 C CA . HIS A 1 72 ? -7.392 -9.948 18.269 1.00 33.84 72 HIS A CA 1
ATOM 552 C C . HIS A 1 72 ? -7.913 -8.939 19.321 1.00 33.84 72 HIS A C 1
ATOM 554 O O . HIS A 1 72 ? -8.210 -9.372 20.434 1.00 33.84 72 HIS A O 1
ATOM 560 N N . SER A 1 73 ? -8.165 -7.655 19.011 1.00 29.92 73 SER A N 1
ATOM 561 C CA . SER A 1 73 ? -9.178 -6.953 19.840 1.00 29.92 73 SER A CA 1
ATOM 562 C C . SER A 1 73 ? -9.882 -5.714 19.295 1.00 29.92 73 SER A C 1
ATOM 564 O O . SER A 1 73 ? -11.026 -5.533 19.687 1.00 29.92 73 SER A O 1
ATOM 566 N N . GLU A 1 74 ? -9.301 -4.845 18.465 1.00 34.34 74 GLU A N 1
ATOM 567 C CA . GLU A 1 74 ? -9.986 -3.578 18.131 1.00 34.34 74 GLU A CA 1
ATOM 568 C C . GLU A 1 74 ? -9.720 -3.144 16.684 1.00 34.34 74 GLU A C 1
ATOM 570 O O . GLU A 1 74 ? -8.630 -2.689 16.340 1.00 34.34 74 GLU A O 1
ATOM 575 N N . LEU A 1 75 ? -10.736 -3.311 15.830 1.00 36.47 75 LEU A N 1
ATOM 576 C CA . LEU A 1 75 ? -10.809 -2.699 14.505 1.00 36.47 75 LEU A CA 1
ATOM 577 C C . LEU A 1 75 ? -11.131 -1.213 14.708 1.00 36.47 75 LEU A C 1
ATOM 579 O O . LEU A 1 75 ? -12.172 -0.876 15.270 1.00 36.47 75 LEU A O 1
ATOM 583 N N . TYR A 1 76 ? -10.229 -0.323 14.299 1.00 36.81 76 TYR A N 1
ATOM 584 C CA . TYR A 1 76 ? -10.460 1.118 14.373 1.00 36.81 76 TYR A CA 1
ATOM 585 C C . TYR A 1 76 ? -10.973 1.626 13.026 1.00 36.81 76 TYR A C 1
ATOM 587 O O . TYR A 1 76 ? -10.222 1.651 12.054 1.00 36.81 76 TYR A O 1
ATOM 595 N N . ALA A 1 77 ? -12.231 2.063 13.006 1.00 31.38 77 ALA A N 1
ATOM 596 C CA . ALA A 1 77 ? -12.808 2.867 11.933 1.00 31.38 77 ALA A CA 1
ATOM 597 C C . ALA A 1 77 ? -12.387 4.340 12.084 1.00 31.38 77 ALA A C 1
ATOM 599 O O . ALA A 1 77 ? -12.327 4.772 13.232 1.00 31.38 77 ALA A O 1
ATOM 600 N N . ILE A 1 78 ? -12.157 5.122 11.006 1.00 35.47 78 ILE A N 1
ATOM 601 C CA . ILE A 1 78 ? -12.426 6.593 10.957 1.00 35.47 78 ILE A CA 1
ATOM 602 C C . ILE A 1 78 ? -12.246 7.245 9.558 1.00 35.47 78 ILE A C 1
ATOM 604 O O . ILE A 1 78 ? -11.481 6.795 8.709 1.00 35.47 78 ILE A O 1
ATOM 608 N N . GLU A 1 79 ? -13.002 8.339 9.379 1.00 26.92 79 GLU A N 1
ATOM 609 C CA . GLU A 1 79 ? -13.293 9.184 8.209 1.00 26.92 79 GLU A CA 1
ATOM 610 C C . GLU A 1 79 ? -12.209 10.159 7.675 1.00 26.92 79 GLU A C 1
ATOM 612 O O . GLU A 1 79 ? -11.384 10.710 8.398 1.00 26.92 79 GLU A O 1
ATOM 617 N N . GLU A 1 80 ? -12.377 10.419 6.369 1.00 29.27 80 GLU A N 1
ATOM 618 C CA . GLU A 1 80 ? -12.124 11.600 5.520 1.00 29.27 80 GLU A CA 1
ATOM 619 C C . GLU A 1 80 ? -10.758 12.332 5.412 1.00 29.27 80 GLU A C 1
ATOM 621 O O . GLU A 1 80 ? -10.270 13.043 6.285 1.00 29.27 80 GLU A O 1
ATOM 626 N N . ALA A 1 81 ? -10.324 12.321 4.140 1.00 30.52 81 ALA A N 1
ATOM 627 C CA . ALA A 1 81 ? -9.664 13.360 3.344 1.00 30.52 81 ALA A CA 1
ATOM 628 C C . ALA A 1 81 ? -8.120 13.478 3.367 1.00 30.52 81 ALA A C 1
ATOM 630 O O . ALA A 1 81 ? -7.485 14.014 4.270 1.00 30.52 81 ALA A O 1
ATOM 631 N N . LYS A 1 82 ? -7.552 13.108 2.203 1.00 34.84 82 LYS A N 1
ATOM 632 C CA . LYS A 1 82 ? -6.187 13.329 1.663 1.00 34.84 82 LYS A CA 1
ATOM 633 C C . LYS A 1 82 ? -5.047 12.415 2.117 1.00 34.84 82 LYS A C 1
ATOM 635 O O . LYS A 1 82 ? -3.999 12.449 1.475 1.00 34.84 82 LYS A O 1
ATOM 640 N N . ARG A 1 83 ? -5.225 11.568 3.126 1.00 42.91 83 ARG A N 1
ATOM 641 C CA . ARG A 1 83 ? -4.206 10.600 3.575 1.00 42.91 83 ARG A CA 1
ATOM 642 C C . ARG A 1 83 ? -4.816 9.208 3.667 1.00 42.91 83 ARG A C 1
ATOM 644 O O . ARG A 1 83 ? -6.015 9.081 3.904 1.00 42.91 83 ARG A O 1
ATOM 651 N N . VAL A 1 84 ? -4.001 8.179 3.450 1.00 45.66 84 VAL A N 1
ATOM 652 C CA . VAL A 1 84 ? -4.410 6.796 3.699 1.00 45.66 84 VAL A CA 1
ATOM 653 C C . VAL A 1 84 ? -4.475 6.592 5.211 1.00 45.66 84 VAL A C 1
ATOM 655 O O . VAL A 1 84 ? -3.454 6.492 5.889 1.00 45.66 84 VAL A O 1
ATOM 658 N N . TYR A 1 85 ? -5.689 6.570 5.738 1.00 50.81 85 TYR A N 1
ATOM 659 C CA . TYR A 1 85 ? -5.985 6.092 7.080 1.00 50.81 85 TYR A CA 1
ATOM 660 C C . TYR A 1 85 ? -6.562 4.677 6.963 1.00 50.81 85 TYR A C 1
ATOM 662 O O . TYR A 1 85 ? -7.211 4.362 5.962 1.00 50.81 85 TYR A O 1
ATOM 670 N N . LEU A 1 86 ? -6.297 3.818 7.953 1.00 47.41 86 LEU A N 1
ATOM 671 C CA . LEU A 1 86 ? -7.004 2.539 8.074 1.00 47.41 86 LEU A CA 1
ATOM 672 C C . LEU A 1 86 ? -8.503 2.830 8.184 1.00 47.41 86 LEU A C 1
ATOM 674 O O . LEU A 1 86 ? -8.899 3.763 8.879 1.00 47.41 86 LEU A O 1
ATOM 678 N N . GLY A 1 87 ? -9.271 2.107 7.372 1.00 48.22 87 GLY A N 1
ATOM 679 C CA . GLY A 1 87 ? -10.537 2.554 6.809 1.00 48.22 87 GLY A CA 1
ATOM 680 C C . GLY A 1 87 ? -11.591 2.980 7.821 1.00 48.22 87 GLY A C 1
ATOM 681 O O . GLY A 1 87 ? -11.667 2.475 8.927 1.00 48.22 87 GLY A O 1
ATOM 682 N N . SER A 1 88 ? -12.492 3.853 7.378 1.00 43.03 88 SER A N 1
ATOM 683 C CA . SER A 1 88 ? -13.896 3.761 7.783 1.00 43.03 88 SER A CA 1
ATOM 684 C C . SER A 1 88 ? -14.421 2.352 7.474 1.00 43.03 88 SER A C 1
ATOM 686 O O . SER A 1 88 ? -13.976 1.788 6.473 1.00 43.03 88 SER A O 1
ATOM 688 N N . ASP A 1 89 ? -15.413 1.858 8.218 1.00 49.25 89 ASP A N 1
ATOM 689 C CA . ASP A 1 89 ? -16.087 0.544 8.083 1.00 49.25 89 ASP A CA 1
ATOM 690 C C . ASP A 1 89 ? -16.734 0.234 6.698 1.00 49.25 89 ASP A C 1
ATOM 692 O O . ASP A 1 89 ? -17.651 -0.573 6.596 1.00 49.25 89 ASP A O 1
ATOM 696 N N . SER A 1 90 ? -16.331 0.895 5.605 1.00 56.03 90 SER A N 1
ATOM 697 C CA . SER A 1 90 ? -16.947 0.778 4.276 1.00 56.03 90 SER A CA 1
ATOM 698 C C . SER A 1 90 ? -15.989 0.845 3.079 1.00 56.03 90 SER A C 1
ATOM 700 O O . SER A 1 90 ? -16.461 0.837 1.942 1.00 56.03 90 SER A O 1
ATOM 702 N N . GLU A 1 91 ? -14.670 0.960 3.281 1.00 69.62 91 GLU A N 1
ATOM 703 C CA . GLU A 1 91 ? -13.729 1.060 2.155 1.00 69.62 91 GLU A CA 1
ATOM 704 C C . GLU A 1 91 ? -13.086 -0.293 1.836 1.00 69.62 91 GLU A C 1
ATOM 706 O O . GLU A 1 91 ? -12.177 -0.751 2.527 1.00 69.62 91 GLU A O 1
ATOM 711 N N . GLU A 1 92 ? -13.538 -0.902 0.744 1.00 75.06 92 GLU A N 1
ATOM 712 C CA . GLU A 1 92 ? -12.948 -2.119 0.197 1.00 75.06 92 GLU A CA 1
ATOM 713 C C . GLU A 1 92 ? -11.749 -1.795 -0.702 1.00 75.06 92 GLU A C 1
ATOM 715 O O . GLU A 1 92 ? -11.800 -0.894 -1.551 1.00 75.06 92 GLU A O 1
ATOM 720 N N . TRP A 1 93 ? -10.691 -2.596 -0.589 1.00 81.69 93 TRP A N 1
ATOM 721 C CA . TRP A 1 93 ? -9.471 -2.429 -1.373 1.00 81.69 93 TRP A CA 1
ATOM 722 C C . TRP A 1 93 ? -9.263 -3.612 -2.315 1.00 81.69 93 TRP A C 1
ATOM 724 O O . TRP A 1 93 ? -9.708 -4.730 -2.072 1.00 81.69 93 TRP A O 1
ATOM 734 N N . PHE A 1 94 ? -8.573 -3.371 -3.422 1.00 83.31 94 PHE A N 1
ATOM 735 C CA . PHE A 1 94 ? -8.115 -4.425 -4.322 1.00 83.31 94 PHE A CA 1
ATOM 736 C C . PHE A 1 94 ? -6.733 -4.089 -4.871 1.00 83.31 94 PHE A C 1
ATOM 738 O O . PHE A 1 94 ? -6.283 -2.939 -4.798 1.00 83.31 94 PHE A O 1
ATOM 745 N N . SER A 1 95 ? -6.062 -5.085 -5.449 1.00 87.00 95 SER A N 1
ATOM 746 C CA . SER A 1 95 ? -4.793 -4.875 -6.129 1.00 87.00 95 SER A CA 1
ATOM 747 C C . SER A 1 95 ? -4.848 -5.237 -7.610 1.00 87.00 95 SER A C 1
ATOM 749 O O . SER A 1 95 ? -5.692 -5.989 -8.102 1.00 87.00 95 SER A O 1
ATOM 751 N N . VAL A 1 96 ? -3.945 -4.621 -8.368 1.00 88.25 96 VAL A N 1
ATOM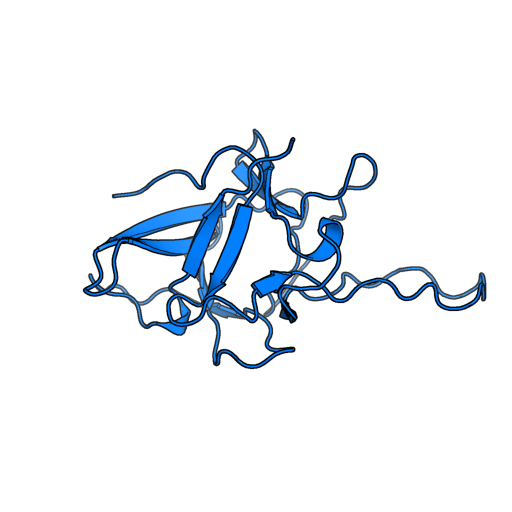 752 C CA . VAL A 1 96 ? -3.707 -4.949 -9.774 1.00 88.25 96 VAL A CA 1
ATOM 753 C C . VAL A 1 96 ? -2.230 -5.239 -9.910 1.00 88.25 96 VAL A C 1
ATOM 755 O O . VAL A 1 96 ? -1.402 -4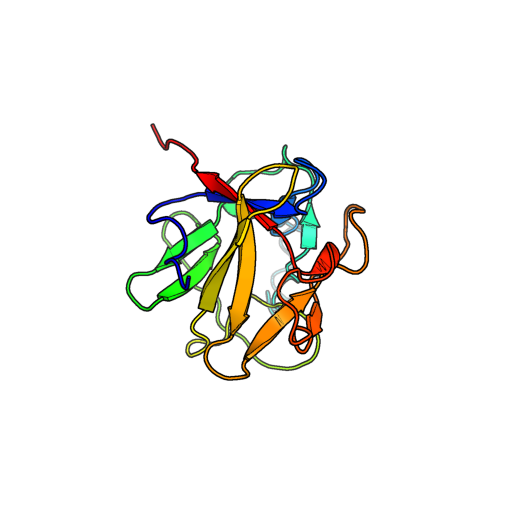.415 -9.516 1.00 88.25 96 VAL A O 1
ATOM 758 N N . THR A 1 97 ? -1.916 -6.411 -10.457 1.00 89.19 97 THR A N 1
ATOM 759 C CA . THR A 1 97 ? -0.535 -6.831 -10.689 1.00 89.19 97 THR A CA 1
ATOM 760 C C . THR A 1 97 ? -0.049 -6.314 -12.039 1.00 89.19 97 THR A C 1
ATOM 762 O O . THR A 1 97 ? -0.734 -6.451 -13.057 1.00 89.19 97 THR A O 1
ATOM 765 N N . TYR A 1 98 ? 1.148 -5.738 -12.022 1.00 88.31 98 TYR A N 1
ATOM 766 C CA . TYR A 1 98 ? 1.896 -5.258 -13.171 1.00 88.31 98 TYR A CA 1
ATOM 767 C C . TYR A 1 98 ? 3.216 -6.013 -13.256 1.00 88.31 98 TYR A C 1
ATOM 769 O O . TYR A 1 98 ? 3.977 -6.066 -12.285 1.00 88.31 98 TYR A O 1
ATOM 777 N N . ASP A 1 99 ? 3.507 -6.549 -14.436 1.00 86.88 99 ASP A N 1
ATOM 778 C CA . ASP A 1 99 ? 4.809 -7.130 -14.728 1.00 86.88 99 ASP A CA 1
ATOM 779 C C . ASP A 1 99 ? 5.817 -6.003 -14.947 1.00 86.88 99 ASP A C 1
ATOM 781 O O . ASP A 1 99 ? 5.685 -5.179 -15.855 1.00 86.88 99 ASP A O 1
ATOM 785 N N . THR A 1 100 ? 6.829 -5.946 -14.086 1.00 82.44 100 THR A N 1
ATOM 786 C CA . THR A 1 100 ? 7.922 -4.979 -14.202 1.00 82.44 100 THR A CA 1
ATOM 787 C C . THR A 1 100 ? 9.232 -5.706 -14.506 1.00 82.44 100 THR A C 1
ATOM 789 O O . THR A 1 100 ? 9.349 -6.899 -14.216 1.00 82.44 100 THR A O 1
ATOM 792 N N . PRO A 1 101 ? 10.271 -5.008 -15.004 1.00 83.12 101 PRO A N 1
ATOM 793 C CA . PRO A 1 101 ? 11.604 -5.597 -15.171 1.00 83.12 101 PRO A CA 1
ATOM 794 C C . PRO A 1 101 ? 12.212 -6.186 -13.885 1.00 83.12 101 PRO A C 1
ATOM 796 O O . PRO A 1 101 ? 13.188 -6.923 -13.953 1.00 83.12 101 PRO A O 1
ATOM 799 N N . TYR A 1 102 ? 11.648 -5.862 -12.717 1.00 79.44 102 TYR A N 1
ATOM 800 C CA . TYR A 1 102 ? 12.113 -6.299 -11.399 1.00 79.44 102 TYR A CA 1
ATOM 801 C C . TYR A 1 102 ? 11.171 -7.326 -10.745 1.00 79.44 102 TYR A C 1
ATOM 803 O O . TYR A 1 102 ? 11.252 -7.566 -9.537 1.00 79.44 102 TYR A O 1
ATOM 811 N N . GLY A 1 103 ? 10.267 -7.914 -11.534 1.00 83.62 103 GLY A N 1
ATOM 812 C CA . GLY A 1 103 ? 9.247 -8.863 -11.094 1.00 83.62 103 GLY A CA 1
ATOM 813 C C . GLY A 1 103 ? 7.855 -8.236 -10.946 1.00 83.62 103 GLY A C 1
ATOM 814 O O . GLY A 1 103 ? 7.673 -7.045 -11.229 1.00 83.62 103 GLY A O 1
ATOM 815 N N . PRO A 1 104 ? 6.859 -9.026 -10.513 1.00 86.62 104 PRO A N 1
ATOM 816 C CA . PRO A 1 104 ? 5.496 -8.547 -10.333 1.00 86.62 104 PRO A CA 1
ATOM 817 C C . PRO A 1 104 ? 5.444 -7.488 -9.229 1.00 86.62 104 PRO A C 1
ATOM 819 O O . PRO A 1 104 ? 6.074 -7.628 -8.176 1.00 86.62 104 PRO A O 1
ATOM 822 N N . ARG A 1 105 ? 4.710 -6.406 -9.480 1.00 90.69 105 ARG A N 1
ATOM 823 C CA . ARG A 1 105 ? 4.428 -5.333 -8.517 1.00 90.69 105 ARG A CA 1
ATOM 824 C C . ARG A 1 105 ? 2.945 -5.028 -8.516 1.00 90.69 105 ARG A C 1
ATOM 826 O O . ARG A 1 105 ? 2.274 -5.224 -9.525 1.00 90.69 105 ARG A O 1
ATOM 833 N N . GLN A 1 106 ? 2.437 -4.537 -7.395 1.00 91.12 106 GLN A N 1
ATOM 834 C CA . GLN A 1 106 ? 1.003 -4.370 -7.201 1.00 91.12 106 GLN A CA 1
ATOM 835 C C . GLN A 1 106 ? 0.653 -2.936 -6.823 1.00 91.12 106 GLN A C 1
ATOM 837 O O . GLN A 1 106 ? 1.372 -2.288 -6.069 1.00 91.12 106 GLN A O 1
ATOM 842 N N . THR A 1 107 ? -0.460 -2.435 -7.349 1.00 92.06 107 THR A N 1
ATOM 843 C CA . THR A 1 107 ? -1.100 -1.209 -6.844 1.00 92.06 107 THR A CA 1
ATOM 844 C C . THR A 1 107 ? -2.080 -1.550 -5.731 1.00 92.06 107 THR A C 1
ATOM 846 O O . THR A 1 107 ? -2.657 -2.630 -5.776 1.00 92.06 107 THR A O 1
ATOM 849 N N . ILE A 1 108 ? -2.370 -0.610 -4.835 1.00 89.81 108 ILE A N 1
ATOM 850 C CA . ILE A 1 108 ? -3.450 -0.722 -3.841 1.00 89.81 108 ILE A CA 1
ATOM 851 C C . ILE A 1 108 ? -4.514 0.301 -4.201 1.00 89.81 108 ILE A C 1
ATOM 853 O O . ILE A 1 108 ? -4.194 1.488 -4.263 1.00 89.81 108 ILE A O 1
ATOM 857 N N . GLN A 1 109 ? -5.735 -0.145 -4.498 1.00 87.00 109 GLN A N 1
ATOM 858 C CA . GLN A 1 109 ? -6.791 0.693 -5.067 1.00 87.00 109 GLN A CA 1
ATOM 859 C C . GLN A 1 109 ? -8.080 0.613 -4.255 1.00 87.00 109 GLN A C 1
ATOM 861 O O . GLN A 1 109 ? -8.507 -0.471 -3.867 1.00 87.00 109 GLN A O 1
ATOM 866 N N . SER A 1 110 ? -8.706 1.765 -4.042 1.00 83.12 110 SER A N 1
ATOM 867 C CA . SER A 1 110 ? -10.036 1.885 -3.445 1.00 83.12 110 SER A CA 1
ATOM 868 C C . SER A 1 110 ? -11.088 1.438 -4.461 1.00 83.12 110 SER A C 1
ATOM 870 O O . SER A 1 110 ? -11.142 1.985 -5.569 1.00 83.12 110 SER A O 1
ATOM 872 N N . LYS A 1 111 ? -11.952 0.476 -4.102 1.00 80.38 111 LYS A N 1
ATOM 873 C CA . LYS A 1 111 ? -13.083 0.069 -4.959 1.00 80.38 111 LYS A CA 1
ATOM 874 C C . LYS A 1 111 ? -14.099 1.201 -5.125 1.00 80.38 111 LYS A C 1
ATOM 876 O O . LYS A 1 111 ? -14.719 1.315 -6.180 1.00 80.38 111 LYS A O 1
ATOM 881 N N . LYS A 1 112 ? -14.251 2.055 -4.108 1.00 80.25 112 LYS A N 1
ATOM 882 C CA . LYS A 1 112 ? -15.238 3.143 -4.085 1.00 80.25 112 LYS A CA 1
ATOM 883 C C . LYS A 1 112 ? -14.860 4.315 -4.987 1.00 80.25 112 LYS A C 1
ATOM 885 O O . LYS A 1 112 ? -15.708 4.857 -5.691 1.00 80.25 112 LYS A O 1
ATOM 890 N N . THR A 1 113 ? -13.597 4.736 -4.945 1.00 80.69 113 THR A N 1
ATOM 891 C CA . THR A 1 113 ? -13.126 5.960 -5.622 1.00 80.69 113 THR A CA 1
ATOM 892 C C . THR A 1 113 ? -12.296 5.682 -6.872 1.00 80.69 113 THR A C 1
ATOM 894 O O . THR A 1 113 ? -12.127 6.572 -7.707 1.00 80.69 113 THR A O 1
ATOM 897 N N . GLY A 1 114 ? -11.742 4.472 -7.005 1.00 81.62 114 GLY A N 1
ATOM 898 C CA . GLY A 1 114 ? -10.751 4.139 -8.029 1.00 81.62 114 GLY A CA 1
ATOM 899 C C . GLY A 1 114 ? -9.391 4.817 -7.819 1.00 81.62 114 GLY A C 1
ATOM 900 O O . GLY A 1 114 ? -8.547 4.794 -8.717 1.00 81.62 114 GLY A O 1
ATOM 901 N N . PHE A 1 115 ? -9.166 5.467 -6.671 1.00 87.12 115 PHE A N 1
ATOM 902 C CA . PHE A 1 115 ? -7.876 6.069 -6.345 1.00 87.12 115 PHE A CA 1
ATOM 903 C C . PHE A 1 115 ? -6.932 5.010 -5.789 1.00 87.12 115 PHE A C 1
ATOM 905 O O . PHE A 1 115 ? -7.351 4.050 -5.143 1.00 87.12 115 PHE A O 1
ATOM 912 N N . GLY A 1 116 ? -5.644 5.209 -6.040 1.00 88.12 116 GLY A N 1
ATOM 913 C CA . GLY A 1 116 ? -4.582 4.351 -5.554 1.00 88.12 116 GLY A CA 1
ATOM 914 C C . GLY A 1 116 ? -3.766 4.998 -4.455 1.00 88.12 116 GLY A C 1
ATOM 915 O O . GLY A 1 116 ? -3.679 6.226 -4.369 1.00 88.12 116 GLY A O 1
ATOM 916 N N . TRP A 1 117 ? -3.107 4.159 -3.665 1.00 91.62 117 TRP A N 1
ATOM 917 C CA . TRP A 1 117 ? -2.030 4.608 -2.793 1.00 91.62 117 TRP A CA 1
ATOM 918 C C . TRP A 1 117 ? -0.861 5.111 -3.639 1.00 91.62 117 TRP A C 1
ATOM 920 O O . TRP A 1 117 ? -0.410 4.433 -4.562 1.00 91.62 117 TRP A O 1
ATOM 930 N N . PHE A 1 118 ? -0.366 6.296 -3.301 1.00 92.81 118 PHE A N 1
ATOM 931 C CA . PHE A 1 118 ? 0.789 6.926 -3.913 1.00 92.81 118 PHE A CA 1
ATOM 932 C C . PHE A 1 118 ? 1.795 7.333 -2.842 1.00 92.81 118 PHE A C 1
ATOM 934 O O . PHE A 1 118 ? 1.488 8.133 -1.960 1.00 92.81 118 PHE A O 1
ATOM 941 N N . LEU A 1 119 ? 3.015 6.826 -2.955 1.00 93.38 119 LEU A N 1
ATOM 942 C CA . LEU A 1 119 ? 4.154 7.267 -2.168 1.00 93.38 119 LEU A CA 1
ATOM 943 C C . LEU A 1 119 ? 4.952 8.326 -2.944 1.00 93.38 119 LEU A C 1
ATOM 945 O O . LEU A 1 119 ? 5.502 8.015 -4.006 1.00 93.38 119 LEU A O 1
ATOM 949 N N . PRO A 1 120 ? 5.058 9.566 -2.432 1.00 92.56 120 PRO A N 1
ATOM 950 C CA . PRO A 1 120 ? 5.847 10.612 -3.082 1.00 92.56 120 PRO A CA 1
ATOM 951 C C . PRO A 1 120 ? 7.361 10.357 -3.009 1.00 92.56 120 PRO A C 1
ATOM 953 O O . PRO A 1 120 ? 8.099 10.826 -3.873 1.00 92.56 120 PRO A O 1
ATOM 956 N N . ASN A 1 121 ? 7.824 9.616 -2.001 1.00 93.50 121 ASN A N 1
ATOM 957 C CA . ASN A 1 121 ? 9.204 9.164 -1.830 1.00 93.50 121 ASN A CA 1
ATOM 958 C C . ASN A 1 121 ? 9.227 7.876 -0.975 1.00 93.50 121 ASN A C 1
ATOM 960 O O . ASN A 1 121 ? 8.173 7.360 -0.600 1.00 93.50 121 ASN A O 1
ATOM 964 N N . THR A 1 122 ? 10.420 7.350 -0.690 1.00 93.94 122 THR A N 1
ATOM 965 C CA . THR A 1 122 ? 10.621 6.108 0.080 1.00 93.94 122 THR A CA 1
ATOM 966 C C . THR A 1 122 ? 11.268 6.339 1.447 1.00 93.94 122 THR A C 1
ATOM 968 O O . THR A 1 122 ? 11.848 5.411 2.004 1.00 93.94 122 THR A O 1
ATOM 971 N N . ASP A 1 123 ? 11.213 7.563 1.965 1.00 93.56 123 ASP A N 1
ATOM 972 C CA . ASP A 1 123 ? 11.821 7.920 3.245 1.00 93.56 123 ASP A CA 1
ATOM 973 C C . ASP A 1 123 ? 10.926 7.486 4.418 1.00 93.56 123 ASP A C 1
ATOM 975 O O . ASP A 1 123 ? 9.698 7.448 4.312 1.00 93.56 123 ASP A O 1
ATOM 979 N N . GLU A 1 124 ? 11.530 7.158 5.561 1.00 90.81 124 GLU A N 1
ATOM 980 C CA . GLU A 1 124 ? 10.782 6.877 6.791 1.00 90.81 124 GLU A CA 1
ATOM 981 C C . GLU A 1 124 ? 9.915 8.078 7.207 1.00 90.81 124 GLU A C 1
ATOM 983 O O . GLU A 1 124 ? 10.308 9.237 7.085 1.00 90.81 124 GLU A O 1
ATOM 988 N N . GLY A 1 125 ? 8.715 7.799 7.714 1.00 87.06 125 GLY A N 1
ATOM 989 C CA . GLY A 1 125 ? 7.710 8.801 8.072 1.00 87.06 125 GLY A CA 1
ATOM 990 C C . GLY A 1 125 ? 6.854 9.285 6.898 1.00 87.06 125 GLY A C 1
ATOM 991 O O . GLY A 1 125 ? 5.854 9.968 7.123 1.00 87.06 125 GLY A O 1
ATOM 992 N N . THR A 1 126 ? 7.181 8.916 5.657 1.00 90.69 126 THR A N 1
ATOM 993 C CA . THR A 1 126 ? 6.368 9.291 4.496 1.00 90.69 126 THR A CA 1
ATOM 994 C C . THR A 1 126 ? 5.033 8.561 4.495 1.00 90.69 126 THR A C 1
ATOM 996 O O . THR A 1 126 ? 4.968 7.338 4.589 1.00 90.69 126 THR A O 1
ATOM 999 N N . GLN A 1 127 ? 3.952 9.323 4.361 1.00 86.06 127 GLN A N 1
ATOM 1000 C CA . GLN A 1 127 ? 2.586 8.808 4.348 1.00 86.06 127 GLN A CA 1
ATOM 1001 C C . GLN A 1 127 ? 2.132 8.519 2.914 1.00 86.06 127 GLN A C 1
ATOM 1003 O O . GLN A 1 127 ? 2.359 9.358 2.037 1.00 86.06 127 GLN A O 1
ATOM 1008 N N . PRO A 1 128 ? 1.462 7.382 2.655 1.00 88.06 128 PRO A N 1
ATOM 1009 C CA . PRO A 1 128 ? 0.769 7.177 1.397 1.00 88.06 128 PRO A CA 1
ATOM 1010 C C . PRO A 1 128 ? -0.368 8.191 1.225 1.00 88.06 128 PRO A C 1
ATOM 1012 O O . PRO A 1 128 ? -1.167 8.452 2.130 1.00 88.06 128 PRO A O 1
ATOM 1015 N N . GLU A 1 129 ? -0.460 8.742 0.024 1.00 88.06 129 GLU A N 1
ATOM 1016 C CA . GLU A 1 129 ? -1.529 9.636 -0.396 1.00 88.06 129 GLU A CA 1
ATOM 1017 C C . GLU A 1 129 ? -2.530 8.891 -1.280 1.00 88.06 129 GLU A C 1
ATOM 1019 O O . GLU A 1 129 ? -2.154 7.981 -2.016 1.00 88.06 129 GLU A O 1
ATOM 1024 N N . LEU A 1 130 ? -3.797 9.311 -1.276 1.00 85.19 130 LEU A N 1
ATOM 1025 C CA . LEU A 1 130 ? -4.778 8.815 -2.242 1.00 85.19 130 LEU A CA 1
ATOM 1026 C C . LEU A 1 130 ? -4.784 9.695 -3.483 1.00 85.19 130 LEU A C 1
ATOM 1028 O O . LEU A 1 130 ? -5.130 10.878 -3.418 1.00 85.19 130 LEU A O 1
ATOM 1032 N N . ARG A 1 131 ? -4.411 9.113 -4.624 1.00 86.75 131 ARG A N 1
ATOM 1033 C CA . ARG A 1 131 ? -4.348 9.816 -5.907 1.00 86.75 131 ARG A CA 1
ATOM 1034 C C . ARG A 1 131 ? -4.951 8.980 -7.039 1.00 86.75 131 ARG A C 1
ATOM 1036 O O . ARG A 1 131 ? -4.879 7.752 -6.994 1.00 86.75 131 ARG A O 1
ATOM 1043 N N . PRO A 1 132 ? -5.509 9.611 -8.087 1.00 89.75 132 PRO A N 1
ATOM 1044 C CA . PRO A 1 132 ? -5.919 8.893 -9.288 1.00 89.75 132 PRO A CA 1
ATOM 1045 C C . PRO A 1 132 ? -4.731 8.152 -9.909 1.00 89.75 132 PRO A C 1
ATOM 1047 O O . PRO A 1 132 ? -3.693 8.760 -10.178 1.00 89.75 132 PRO A O 1
ATOM 1050 N N . ILE A 1 133 ? -4.889 6.858 -10.187 1.00 87.62 133 ILE A N 1
ATOM 1051 C CA . ILE A 1 133 ? -3.852 6.090 -10.881 1.00 87.62 133 ILE A CA 1
ATOM 1052 C C . ILE A 1 133 ? -3.852 6.502 -12.359 1.00 87.62 133 ILE A C 1
ATOM 1054 O O . ILE A 1 133 ? -4.901 6.442 -13.010 1.00 87.62 133 ILE A O 1
ATOM 1058 N N . PRO A 1 134 ? -2.705 6.919 -12.926 1.00 90.12 134 PRO A N 1
ATOM 1059 C CA . PRO A 1 134 ? -2.628 7.239 -14.345 1.00 90.12 134 PRO A CA 1
ATOM 1060 C C . PRO A 1 134 ? -3.027 6.028 -15.200 1.00 90.12 134 PRO A C 1
ATOM 1062 O O . PRO A 1 134 ? -2.623 4.902 -14.920 1.00 90.12 134 PRO A O 1
ATOM 1065 N N . ARG A 1 135 ? -3.795 6.251 -16.272 1.00 84.56 135 ARG A N 1
ATOM 1066 C CA . ARG A 1 135 ? -4.187 5.189 -17.215 1.00 84.56 135 ARG A CA 1
ATOM 1067 C C . ARG A 1 135 ? -2.999 4.814 -18.105 1.00 84.56 135 ARG A C 1
ATOM 1069 O O . ARG A 1 135 ? -2.836 5.355 -19.193 1.00 84.56 135 ARG A O 1
ATOM 1076 N N . THR A 1 136 ? -2.148 3.923 -17.611 1.00 83.31 136 THR A N 1
ATOM 1077 C CA . THR A 1 136 ? -0.931 3.438 -18.277 1.00 83.31 136 THR A CA 1
ATOM 1078 C C . THR A 1 136 ? -0.755 1.944 -18.020 1.0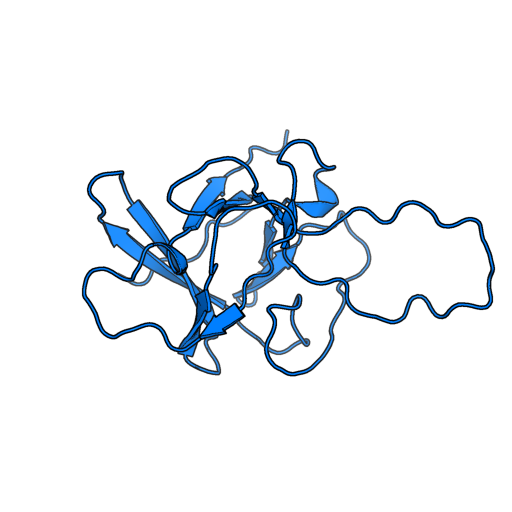0 83.31 136 THR A C 1
ATOM 1080 O O . THR A 1 136 ? -1.179 1.431 -16.988 1.00 83.31 136 THR A O 1
ATOM 1083 N N . ASN A 1 137 ? -0.081 1.254 -18.941 1.00 81.06 137 ASN A N 1
ATOM 1084 C CA . ASN A 1 137 ? 0.306 -0.150 -18.770 1.00 81.06 137 ASN A CA 1
ATOM 1085 C C . ASN A 1 137 ? 1.426 -0.334 -17.731 1.00 81.06 137 ASN A C 1
ATOM 1087 O O . ASN A 1 137 ? 1.724 -1.457 -17.343 1.00 81.06 137 ASN A O 1
ATOM 1091 N N . SER A 1 138 ? 2.060 0.758 -17.296 1.00 85.19 138 SER A N 1
ATOM 1092 C CA . SER A 1 138 ? 3.090 0.765 -16.259 1.00 85.19 138 SER A CA 1
ATOM 1093 C C . SER A 1 138 ? 2.917 2.008 -15.382 1.00 85.19 138 SER A C 1
ATOM 1095 O O . SER A 1 138 ? 3.306 3.110 -15.795 1.00 85.19 138 SER A O 1
ATOM 1097 N N . PRO A 1 139 ? 2.253 1.881 -14.217 1.00 89.56 139 PRO A N 1
ATOM 1098 C CA . PRO A 1 139 ? 2.091 2.975 -13.273 1.00 89.56 139 PRO A CA 1
ATOM 1099 C C . PRO A 1 139 ? 3.445 3.517 -12.803 1.00 89.56 139 PRO A C 1
ATOM 1101 O O . PRO A 1 139 ? 4.415 2.760 -12.695 1.00 89.56 139 PRO A O 1
ATOM 1104 N N . PRO A 1 140 ? 3.535 4.817 -12.473 1.00 92.06 140 PRO A N 1
ATOM 1105 C CA . PRO A 1 140 ? 4.734 5.369 -11.860 1.00 92.06 140 PRO A CA 1
ATOM 1106 C C . PRO A 1 140 ? 5.128 4.602 -10.585 1.00 92.06 140 PRO A C 1
ATOM 1108 O O . PRO A 1 140 ? 4.242 4.150 -9.858 1.00 92.06 140 PRO A O 1
ATOM 1111 N N . PRO A 1 141 ? 6.429 4.524 -10.242 1.00 91.75 141 PRO A N 1
ATOM 1112 C CA . PRO A 1 141 ? 6.907 3.720 -9.115 1.00 91.75 141 PRO A CA 1
ATOM 1113 C C . PRO A 1 141 ? 6.252 4.018 -7.764 1.00 91.75 141 PRO A C 1
ATOM 1115 O O . PRO A 1 141 ? 6.151 3.114 -6.947 1.00 91.75 141 PRO A O 1
ATOM 1118 N N . GLY A 1 142 ? 5.793 5.253 -7.535 1.00 93.50 142 GLY A N 1
ATOM 1119 C CA . GLY A 1 142 ? 5.099 5.629 -6.299 1.00 93.50 142 GLY A CA 1
ATOM 1120 C C . GLY A 1 142 ? 3.757 4.918 -6.088 1.00 93.50 142 GLY A C 1
ATOM 1121 O O . GLY A 1 142 ? 3.281 4.878 -4.963 1.00 93.50 142 GLY A O 1
ATOM 1122 N N . TYR A 1 143 ? 3.156 4.337 -7.132 1.00 94.50 143 TYR A N 1
ATOM 1123 C CA . TYR A 1 143 ? 1.930 3.530 -7.031 1.00 94.50 143 TYR A CA 1
ATOM 1124 C C . TYR A 1 143 ? 2.198 2.030 -6.885 1.00 94.50 143 TYR A C 1
ATOM 1126 O O . TYR A 1 143 ? 1.256 1.249 -6.773 1.00 94.50 143 TYR A O 1
ATOM 1134 N N . LEU A 1 144 ? 3.460 1.611 -6.976 1.00 94.31 144 LEU A N 1
ATOM 1135 C CA . LEU A 1 144 ? 3.834 0.207 -7.033 1.00 94.31 144 LEU A CA 1
ATOM 1136 C C . LEU A 1 144 ? 4.388 -0.239 -5.682 1.00 94.31 144 LEU A C 1
ATOM 1138 O O . LEU A 1 144 ? 5.304 0.375 -5.132 1.00 94.31 144 LEU A O 1
ATOM 1142 N N . PHE A 1 145 ? 3.872 -1.362 -5.201 1.00 93.69 145 PHE A N 1
ATOM 1143 C CA . PHE A 1 145 ? 4.211 -1.966 -3.923 1.00 93.69 145 PHE A CA 1
ATOM 1144 C C . PHE A 1 145 ? 4.585 -3.439 -4.099 1.00 93.69 145 PHE A C 1
ATOM 1146 O O . PHE A 1 145 ? 4.174 -4.100 -5.061 1.00 93.69 145 PHE A O 1
ATOM 1153 N N . ASN A 1 146 ? 5.380 -3.939 -3.160 1.00 92.38 146 ASN A N 1
ATOM 1154 C CA . ASN A 1 146 ? 5.578 -5.362 -2.935 1.00 92.38 146 ASN A CA 1
ATOM 1155 C C . ASN A 1 146 ? 4.649 -5.823 -1.819 1.00 92.38 146 ASN A C 1
ATOM 1157 O O . ASN A 1 146 ? 4.495 -5.121 -0.821 1.00 92.38 146 ASN A O 1
ATOM 1161 N N . PHE A 1 147 ? 4.107 -7.023 -1.981 1.00 90.31 147 PHE A N 1
ATOM 1162 C CA . PHE A 1 147 ? 3.413 -7.760 -0.938 1.00 90.31 147 PHE A CA 1
ATOM 1163 C C . PHE A 1 147 ? 4.288 -8.959 -0.607 1.00 90.31 147 PHE A C 1
ATOM 1165 O O . PHE A 1 147 ? 4.538 -9.793 -1.476 1.00 90.31 147 PHE A O 1
ATOM 1172 N N . ILE A 1 148 ? 4.810 -8.995 0.612 1.00 89.69 148 ILE A N 1
ATOM 1173 C CA . ILE A 1 148 ? 5.723 -10.037 1.077 1.00 89.69 148 ILE A CA 1
ATOM 1174 C C . ILE A 1 148 ? 4.949 -10.874 2.098 1.00 89.69 148 ILE A C 1
ATOM 1176 O O . ILE A 1 148 ? 4.761 -10.392 3.218 1.00 89.69 148 ILE A O 1
ATOM 1180 N N . PRO A 1 149 ? 4.454 -12.071 1.728 1.00 87.62 149 PRO A N 1
ATOM 1181 C CA . PRO A 1 149 ? 3.804 -12.974 2.671 1.00 87.62 149 PRO A CA 1
ATOM 1182 C C . PRO A 1 149 ? 4.719 -13.267 3.857 1.00 87.62 149 PRO A C 1
ATOM 1184 O O . PRO A 1 149 ? 5.935 -13.389 3.688 1.00 87.62 149 PRO A O 1
ATOM 1187 N N . VAL A 1 150 ? 4.131 -13.361 5.045 1.00 83.88 150 VAL A N 1
ATOM 1188 C CA . VAL A 1 150 ? 4.841 -13.743 6.264 1.00 83.88 150 VAL A CA 1
ATOM 1189 C C . VAL A 1 150 ? 4.274 -15.071 6.735 1.00 83.88 150 VAL A C 1
ATOM 1191 O O . VAL A 1 150 ? 3.068 -15.191 6.946 1.00 83.88 150 VAL A O 1
ATOM 1194 N N . ASP A 1 151 ? 5.147 -16.059 6.899 1.00 76.31 151 ASP A N 1
ATOM 1195 C CA . ASP A 1 151 ? 4.786 -17.311 7.550 1.00 76.31 151 ASP A CA 1
ATOM 1196 C C . ASP A 1 151 ? 4.602 -17.027 9.045 1.00 76.31 151 ASP A C 1
ATOM 1198 O O . ASP A 1 151 ? 5.535 -16.585 9.719 1.00 76.31 151 ASP A O 1
ATOM 1202 N N . VAL A 1 152 ? 3.386 -17.223 9.553 1.00 61.94 152 VAL A N 1
ATOM 1203 C CA . VAL A 1 152 ? 3.124 -17.192 10.996 1.00 61.94 152 VAL A CA 1
ATOM 1204 C C . VAL A 1 152 ? 3.270 -18.619 11.497 1.00 61.94 152 VAL A C 1
ATOM 1206 O O . VAL A 1 152 ? 2.479 -19.481 11.113 1.00 61.94 152 VAL A O 1
ATOM 1209 N N . GLU A 1 153 ? 4.317 -18.862 12.285 1.00 52.62 153 GLU A N 1
ATOM 1210 C CA . GLU A 1 153 ? 4.522 -20.124 13.009 1.00 52.62 153 GLU A CA 1
ATOM 1211 C C . GLU A 1 153 ? 3.499 -20.317 14.138 1.00 52.62 153 GLU A C 1
ATOM 1213 O O . GLU A 1 153 ? 3.154 -19.322 14.821 1.00 52.62 153 GLU A O 1
#

Nearest PDB structures (foldseek):
  4efr-assembly1_A  TM=5.886E-01  e=1.812E-02  Bombyx mori
  6yh0-assembly1_AAA-2  TM=6.117E-01  e=4.840E-02  Marasmius oreades
  6tsm-assembly1_AAA-2  TM=6.132E-01  e=8.549E-02  Marasmius oreades
  6tsl-assembly1_AAA-2  TM=6.131E-01  e=9.983E-02  Marasmius oreades

Mean predicted aligned error: 9.67 Å

Sequence (153 aa):
MQVDIPSGPFVITPARVNNPVVGMTPLLRARQNSDQPLAQGKPVQLVPGNYPEYTRLWELTTDGTLALSYMHSELYAIEEAKRVYLGSDSEEWFSVTYDTPYGPRQTIQSKKTGFGWFLPNTDEGTQPELRPIPRTNSPPPGYLFNFIPVDVE

Secondary structure (DSSP, 8-state):
-EEPPPSS-EEEEETT-SSSEEE----------TTS---SPPPPEEE-TTS-GGGTEEEE-TTS-EEE--SSS-------SSS-PSPPTT--EEEEEEEETTEEEEEEEETTT-EEEE-S--STTPPPEEEEPPSSSS--GGG-EEEEE----

Solvent-accessible surface area (backbone atoms only — not comparable to full-atom values): 9030 Å² total; per-residue (Å²): 100,80,44,80,67,67,84,53,46,23,38,39,19,48,59,91,41,85,60,32,19,45,23,39,82,73,83,70,82,66,77,90,59,93,80,63,75,94,78,68,88,69,61,36,18,22,29,64,75,82,57,62,60,61,34,35,28,28,27,52,46,97,83,34,31,66,40,67,44,53,87,86,82,80,89,66,64,51,82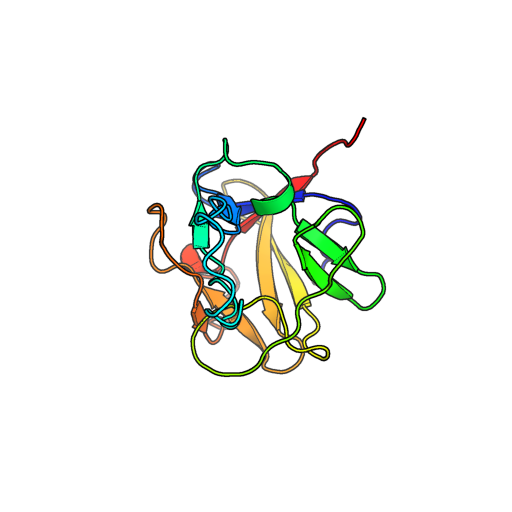,86,82,74,56,45,52,59,39,36,97,78,59,36,47,45,27,40,55,36,87,46,101,88,45,76,31,30,33,49,30,34,69,87,78,60,27,20,45,30,35,94,63,77,53,71,68,42,49,37,27,66,38,78,63,69,94,57,97,69,66,61,66,42,36,27,23,38,78,44,79,53,89,82,131

Radius of gyration: 15.4 Å; Cα contacts (8 Å, |Δi|>4): 329; chains: 1; bounding box: 30×34×51 Å

Organism: NCBI:txid1036808